Protein AF-A0A420YVA3-F1 (afdb_monomer)

Secondary structure (DSSP, 8-state):
-HHHHHHHHHHHHHHHHHHHHHHHHHHHHHHHHHHHHHHHTTPPPPPHHHHHHHIIIIIHHHHHHHHHHHT-STT-HHHHHHHHHHHHHHHHHHHHHHH--

Solvent-accessible surface area (backbone atoms only — not comparable to full-atom values): 5442 Å² total; per-residue (Å²): 111,69,68,62,53,48,54,52,48,63,66,44,52,61,54,53,51,51,54,50,42,53,50,41,13,51,50,41,26,49,52,49,52,47,35,55,51,22,58,75,66,76,43,85,65,70,61,65,65,61,58,51,51,46,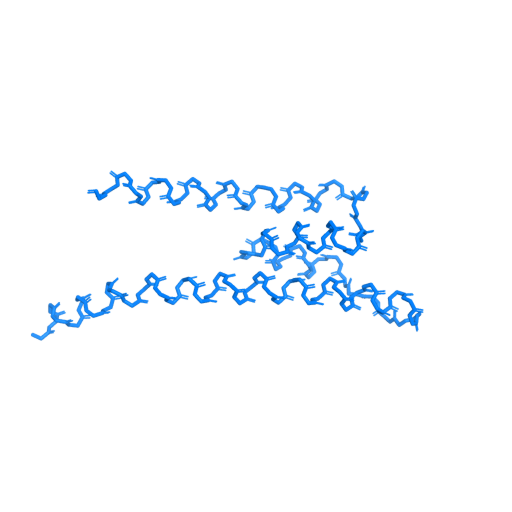18,67,77,51,4,11,64,20,43,52,51,26,27,66,75,63,66,50,71,74,88,43,61,71,60,56,51,48,18,52,52,40,46,51,53,53,50,51,54,48,52,54,58,63,73,74,108

pLDDT: mean 79.22, std 9.4, range [49.06, 90.0]

Sequence (101 aa):
MELVVRLFQLNSIPLILFYYFWGVNLLLFILMGMDKRAARRKKWRIPERRLLTLGMIGGGFGGILGMIIFHHKTHRIYFTICYVVNIICWGIAFLYFTKQF

Structure (mmCIF, N/CA/C/O backbone):
data_AF-A0A420YVA3-F1
#
_entry.id   AF-A0A420YVA3-F1
#
loop_
_atom_site.group_PDB
_atom_site.id
_atom_site.type_symbol
_atom_site.label_atom_id
_atom_site.label_alt_id
_atom_site.label_comp_id
_atom_site.label_asym_id
_atom_site.label_entity_id
_atom_site.label_seq_id
_atom_site.pdbx_PDB_ins_code
_atom_site.Cartn_x
_atom_site.Cartn_y
_atom_site.Cartn_z
_atom_site.occupancy
_atom_site.B_iso_or_equiv
_atom_site.auth_seq_id
_atom_site.auth_comp_id
_atom_site.auth_asym_id
_atom_site.auth_atom_id
_atom_site.pdbx_PDB_model_num
ATOM 1 N N . MET A 1 1 ? -36.790 -8.381 15.756 1.00 60.22 1 MET A N 1
ATOM 2 C CA . MET A 1 1 ? -35.947 -8.996 14.704 1.00 60.22 1 MET A CA 1
ATOM 3 C C . MET A 1 1 ? -34.839 -8.060 14.225 1.00 60.22 1 MET A C 1
ATOM 5 O O . MET A 1 1 ? -33.712 -8.517 14.116 1.00 60.22 1 MET A O 1
ATOM 9 N N . GLU A 1 2 ? -35.092 -6.759 14.039 1.00 68.31 2 GLU A N 1
ATOM 10 C CA . GLU A 1 2 ? -34.055 -5.804 13.591 1.00 68.31 2 GLU A CA 1
ATOM 11 C C . GLU A 1 2 ? -32.811 -5.714 14.492 1.00 68.31 2 GLU A C 1
ATOM 13 O O . GLU A 1 2 ? -31.700 -5.548 13.999 1.00 68.31 2 GLU A O 1
ATOM 18 N N . LEU A 1 3 ? -32.974 -5.871 15.809 1.00 66.44 3 LEU A N 1
ATOM 19 C CA . LEU A 1 3 ? -31.874 -5.766 16.775 1.00 66.44 3 LEU A CA 1
ATOM 20 C C . LEU A 1 3 ? -30.901 -6.958 16.685 1.00 66.44 3 LEU A C 1
ATOM 22 O O . LEU A 1 3 ? -29.692 -6.773 16.744 1.00 66.44 3 LEU A O 1
ATOM 26 N N . VAL A 1 4 ? -31.417 -8.167 16.432 1.00 65.00 4 VAL A N 1
ATOM 27 C CA . VAL A 1 4 ? -30.603 -9.380 16.215 1.00 65.00 4 VAL A CA 1
ATOM 28 C C . VAL A 1 4 ? -29.857 -9.299 14.880 1.00 65.00 4 VAL A C 1
ATOM 30 O O . VAL A 1 4 ? -28.676 -9.627 14.816 1.00 65.00 4 VAL A O 1
ATOM 33 N N . VAL A 1 5 ? -30.511 -8.784 13.832 1.00 64.38 5 VAL A N 1
ATOM 34 C CA . VAL A 1 5 ? -29.876 -8.542 12.524 1.00 64.38 5 VAL A CA 1
ATOM 35 C C . VAL A 1 5 ? -28.758 -7.498 12.640 1.00 64.38 5 VAL A C 1
ATOM 37 O O . VAL A 1 5 ? -27.677 -7.709 12.092 1.00 64.38 5 VAL A O 1
ATOM 40 N N . ARG A 1 6 ? -28.959 -6.419 13.413 1.00 61.06 6 ARG A N 1
ATOM 41 C CA . ARG A 1 6 ? -27.918 -5.410 13.680 1.00 61.06 6 ARG A CA 1
ATOM 42 C C . ARG A 1 6 ? -26.731 -5.970 14.463 1.00 61.06 6 ARG A C 1
ATOM 44 O O . ARG A 1 6 ? -25.601 -5.660 14.109 1.00 61.06 6 ARG A O 1
ATOM 51 N N . LEU A 1 7 ? -26.957 -6.810 15.476 1.00 60.50 7 LEU A N 1
ATOM 52 C CA . LEU A 1 7 ? -25.875 -7.453 16.239 1.00 60.50 7 LEU A CA 1
ATOM 53 C C . LEU A 1 7 ? -25.059 -8.430 15.375 1.00 60.50 7 LEU A C 1
ATOM 55 O O . LEU A 1 7 ? -23.835 -8.477 15.483 1.00 60.50 7 LEU A O 1
ATOM 59 N N . PHE A 1 8 ? -25.713 -9.157 14.463 1.00 59.62 8 PHE A N 1
ATOM 60 C CA . PHE A 1 8 ? -25.027 -10.042 13.518 1.00 59.62 8 PHE A CA 1
ATOM 61 C C . PHE A 1 8 ? -24.233 -9.257 12.459 1.00 59.62 8 PHE A C 1
ATOM 63 O O . PHE A 1 8 ? -23.099 -9.617 12.140 1.00 59.62 8 PHE A O 1
ATOM 70 N N . GLN A 1 9 ? -24.785 -8.146 11.951 1.00 59.50 9 GLN A N 1
ATOM 71 C CA . GLN A 1 9 ? -24.070 -7.237 11.048 1.00 59.50 9 GLN A CA 1
ATOM 72 C C . GLN A 1 9 ? -22.869 -6.574 11.739 1.00 59.50 9 GLN A C 1
ATOM 74 O O . GLN A 1 9 ? -21.778 -6.596 11.176 1.00 59.50 9 GLN A O 1
ATOM 79 N N . LEU A 1 10 ? -23.025 -6.065 12.967 1.00 60.31 10 LEU A N 1
ATOM 80 C CA . LEU A 1 10 ? -21.946 -5.434 13.742 1.00 60.31 10 LEU A CA 1
ATOM 81 C C . LEU A 1 10 ? -20.760 -6.378 13.993 1.00 60.31 10 LEU A C 1
ATOM 83 O O . LEU A 1 10 ? -19.618 -5.940 13.889 1.00 60.31 10 LEU A O 1
ATOM 87 N N . ASN A 1 11 ? -21.009 -7.669 14.234 1.00 63.72 11 ASN A N 1
ATOM 88 C CA . ASN A 1 11 ? -19.942 -8.665 14.404 1.00 63.72 11 ASN A CA 1
ATOM 89 C C . ASN A 1 11 ? -19.294 -9.113 13.082 1.00 63.72 11 ASN A C 1
ATOM 91 O O . ASN A 1 11 ? -18.146 -9.553 13.073 1.00 63.72 11 ASN A O 1
ATOM 95 N N . SER A 1 12 ? -20.000 -8.989 11.956 1.00 67.00 12 SER A N 1
ATOM 96 C CA . SER A 1 12 ? -19.518 -9.454 10.646 1.00 67.00 12 SER A CA 1
ATOM 97 C C . SER A 1 12 ? -18.740 -8.383 9.875 1.00 67.00 12 SER A C 1
ATOM 99 O O . SER A 1 12 ? -17.814 -8.706 9.132 1.00 67.00 12 SER A O 1
ATOM 101 N N . ILE A 1 13 ? -19.073 -7.102 10.064 1.00 73.00 13 ILE A N 1
ATOM 102 C CA . ILE A 1 13 ? -18.384 -5.961 9.437 1.00 73.00 13 ILE A CA 1
ATOM 103 C C . ILE A 1 13 ? -16.859 -5.969 9.684 1.00 73.00 13 ILE A C 1
ATOM 105 O O . ILE A 1 13 ? -16.119 -5.864 8.701 1.00 73.00 13 ILE A O 1
ATOM 109 N N . PRO A 1 14 ? -16.341 -6.134 10.921 1.00 75.44 14 PRO A N 1
ATOM 110 C CA . PRO A 1 14 ? -14.895 -6.151 11.149 1.00 75.44 14 PRO A CA 1
ATOM 111 C C . PRO A 1 14 ? -14.204 -7.344 10.473 1.00 75.44 14 PRO A C 1
ATOM 113 O O . PRO A 1 14 ? -13.099 -7.192 9.954 1.00 75.44 14 PRO A O 1
ATOM 116 N N . LEU A 1 15 ? -14.862 -8.508 10.398 1.00 77.75 15 LEU A N 1
ATOM 117 C CA . LEU A 1 15 ? -14.331 -9.686 9.701 1.00 77.75 15 LEU A CA 1
ATOM 118 C C . LEU A 1 15 ? -14.230 -9.457 8.187 1.00 77.75 15 LEU A C 1
ATOM 120 O O . LEU A 1 15 ? -13.208 -9.776 7.581 1.00 77.75 15 LEU A O 1
ATOM 124 N N . ILE A 1 16 ? -15.256 -8.863 7.573 1.00 81.62 16 ILE A N 1
ATOM 125 C CA . ILE A 1 16 ? -15.256 -8.538 6.138 1.00 81.62 16 ILE A CA 1
ATOM 126 C C . ILE A 1 16 ? -14.134 -7.544 5.811 1.00 81.62 16 ILE A C 1
ATOM 128 O O . ILE A 1 16 ? -13.399 -7.743 4.842 1.00 81.62 16 ILE A O 1
ATOM 132 N N . LEU A 1 17 ? -13.957 -6.508 6.637 1.00 80.81 17 LEU A N 1
ATOM 133 C CA . LEU A 1 17 ? -12.873 -5.536 6.481 1.00 80.81 17 LEU A CA 1
ATOM 134 C C . LEU A 1 17 ? -11.492 -6.183 6.639 1.00 80.81 17 LEU A C 1
ATOM 136 O O . LEU A 1 17 ? -10.579 -5.861 5.879 1.00 80.81 17 LEU A O 1
ATOM 140 N N . PHE A 1 18 ? -11.347 -7.129 7.568 1.00 81.81 18 PHE A N 1
ATOM 141 C CA . PHE A 1 18 ? -10.106 -7.874 7.765 1.00 81.81 18 PHE A CA 1
ATOM 142 C C . PHE A 1 18 ? -9.734 -8.717 6.535 1.00 81.81 18 PHE A C 1
ATOM 144 O O . PHE A 1 18 ? -8.607 -8.623 6.041 1.00 81.81 18 PHE A O 1
ATOM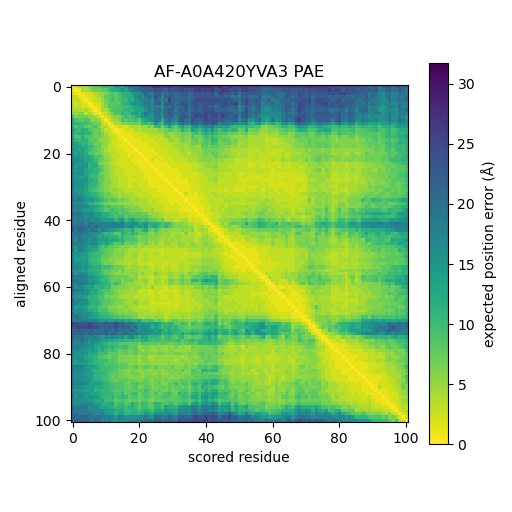 151 N N . TYR A 1 19 ? -10.680 -9.493 5.993 1.00 85.50 19 TYR A N 1
ATOM 152 C CA . TYR A 1 19 ? -10.453 -10.279 4.773 1.00 85.50 19 TYR A CA 1
ATOM 153 C C . TYR A 1 19 ? -10.183 -9.395 3.556 1.00 85.50 19 TYR A C 1
ATOM 155 O O . TYR A 1 19 ? -9.290 -9.699 2.764 1.00 85.50 19 TYR A O 1
ATOM 163 N N . TYR A 1 20 ? -10.914 -8.287 3.419 1.00 86.19 20 TYR A N 1
ATOM 164 C CA . TYR A 1 20 ? -10.680 -7.308 2.362 1.00 86.19 20 TYR A CA 1
ATOM 165 C C . TYR A 1 20 ? -9.261 -6.730 2.438 1.00 86.19 20 TYR A C 1
ATOM 167 O O . TYR A 1 20 ? -8.541 -6.734 1.438 1.00 86.19 20 TYR A O 1
ATOM 175 N N . PHE A 1 21 ? -8.822 -6.302 3.626 1.00 84.38 21 PHE A N 1
ATOM 176 C CA . PHE A 1 21 ? -7.480 -5.763 3.839 1.00 84.38 21 PHE A CA 1
ATOM 177 C C . PHE A 1 21 ? -6.400 -6.782 3.458 1.00 84.38 21 PHE A C 1
ATOM 179 O O . PHE A 1 21 ? -5.503 -6.471 2.671 1.00 84.38 21 PHE A O 1
ATOM 186 N N . TRP A 1 22 ? -6.503 -8.023 3.938 1.00 86.00 22 TRP A N 1
ATOM 187 C CA . TRP A 1 22 ? -5.562 -9.085 3.572 1.00 86.00 22 TRP A CA 1
ATOM 188 C C . TRP A 1 22 ? -5.567 -9.390 2.070 1.00 86.00 22 TRP A C 1
ATOM 190 O O . TRP A 1 22 ? -4.499 -9.509 1.465 1.00 86.00 22 TRP A O 1
ATOM 200 N N . GLY A 1 23 ? -6.747 -9.453 1.451 1.00 89.62 23 GLY A N 1
ATOM 201 C CA . GLY A 1 23 ? -6.900 -9.707 0.021 1.00 89.62 23 GLY A CA 1
ATOM 202 C C . GLY A 1 23 ? -6.233 -8.639 -0.847 1.00 89.62 23 GLY A C 1
ATOM 203 O O . GLY A 1 23 ? -5.475 -8.975 -1.757 1.00 89.62 23 GLY A O 1
ATOM 204 N N . VAL A 1 24 ? -6.448 -7.355 -0.544 1.00 88.00 24 VAL A N 1
ATOM 205 C CA . VAL A 1 24 ? -5.854 -6.239 -1.302 1.00 88.00 24 VAL A CA 1
ATOM 206 C C . VAL A 1 24 ? -4.332 -6.197 -1.134 1.00 88.00 24 VAL A C 1
ATOM 208 O O . VAL A 1 24 ? -3.613 -6.004 -2.119 1.00 88.00 24 VAL A O 1
ATOM 211 N N . ASN A 1 25 ? -3.820 -6.434 0.078 1.00 88.88 25 ASN A N 1
ATOM 212 C CA . ASN A 1 25 ? -2.377 -6.482 0.325 1.00 88.88 25 ASN A CA 1
ATOM 213 C C . ASN A 1 25 ? -1.706 -7.648 -0.417 1.00 88.88 25 ASN A C 1
ATOM 215 O O . ASN A 1 25 ? -0.672 -7.452 -1.062 1.00 88.88 25 ASN A O 1
ATOM 219 N N . LEU A 1 26 ? -2.315 -8.837 -0.396 1.00 89.94 26 LEU A N 1
ATOM 220 C CA . LEU A 1 26 ? -1.808 -9.999 -1.125 1.00 89.94 26 LEU A CA 1
ATOM 221 C C . LEU A 1 26 ? -1.865 -9.782 -2.644 1.00 89.94 26 LEU A C 1
ATOM 223 O O . LEU A 1 26 ? -0.898 -10.080 -3.347 1.00 89.94 26 LEU A O 1
ATOM 227 N N . LEU A 1 27 ? -2.959 -9.210 -3.155 1.00 90.00 27 LEU A N 1
ATOM 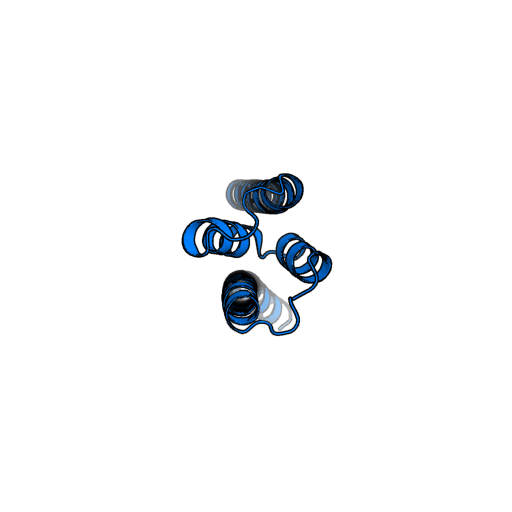228 C CA . LEU A 1 27 ? -3.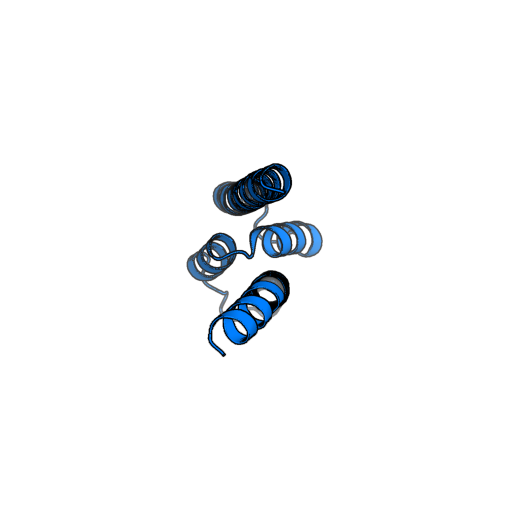110 -8.900 -4.576 1.00 90.00 27 LEU A CA 1
ATOM 229 C C . LEU A 1 27 ? -2.031 -7.921 -5.052 1.00 90.00 27 LEU A C 1
ATOM 231 O O . LEU A 1 27 ? -1.390 -8.166 -6.077 1.00 90.00 27 LEU A O 1
ATOM 235 N N . LEU A 1 28 ? -1.784 -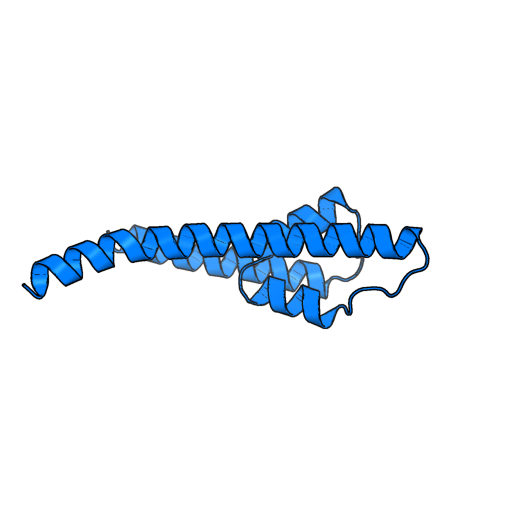6.841 -4.303 1.00 88.38 28 LEU A N 1
ATOM 236 C CA . LEU A 1 28 ? -0.742 -5.876 -4.654 1.00 88.38 28 LEU A CA 1
ATOM 237 C C . LEU A 1 28 ? 0.654 -6.515 -4.626 1.00 88.38 28 LEU A C 1
ATOM 239 O O . LEU A 1 28 ? 1.447 -6.292 -5.544 1.00 88.38 28 LEU A O 1
ATOM 243 N N . PHE A 1 29 ? 0.931 -7.357 -3.629 1.00 88.44 29 PHE A N 1
ATOM 244 C CA . PHE A 1 29 ? 2.189 -8.095 -3.534 1.00 88.44 29 PHE A CA 1
ATOM 245 C C . PHE A 1 29 ? 2.419 -9.003 -4.754 1.00 88.44 29 PHE A C 1
ATOM 247 O O . PHE A 1 29 ? 3.492 -8.978 -5.366 1.00 88.44 29 PHE A O 1
ATOM 254 N N . ILE A 1 30 ? 1.395 -9.759 -5.166 1.00 89.75 30 ILE A N 1
ATOM 255 C CA . ILE A 1 30 ? 1.458 -10.629 -6.347 1.00 89.75 30 ILE A CA 1
ATOM 256 C C . ILE A 1 30 ? 1.684 -9.804 -7.616 1.00 89.75 30 ILE A C 1
ATOM 258 O O . ILE A 1 30 ? 2.545 -10.161 -8.422 1.00 89.75 30 ILE A O 1
ATOM 262 N N . LEU A 1 31 ? 0.971 -8.686 -7.791 1.00 88.12 31 LEU A N 1
ATOM 263 C CA . LEU A 1 31 ? 1.139 -7.812 -8.956 1.00 88.12 31 LEU A CA 1
ATOM 264 C C . LEU A 1 31 ? 2.564 -7.252 -9.052 1.00 88.12 31 LEU A C 1
ATOM 266 O O . LEU A 1 31 ? 3.136 -7.229 -10.141 1.00 88.12 31 LEU A O 1
ATOM 270 N N . MET A 1 32 ? 3.177 -6.873 -7.929 1.00 86.25 32 MET A N 1
ATOM 271 C CA . MET A 1 32 ? 4.583 -6.451 -7.900 1.00 86.25 32 MET A CA 1
ATOM 272 C C . MET A 1 32 ? 5.544 -7.580 -8.290 1.00 86.25 32 MET A C 1
ATOM 274 O O . MET A 1 32 ? 6.478 -7.367 -9.070 1.00 86.25 32 MET A O 1
ATOM 278 N N . GLY A 1 33 ? 5.300 -8.799 -7.804 1.00 86.31 33 GLY A N 1
ATOM 279 C CA . GLY A 1 33 ? 6.075 -9.977 -8.194 1.00 86.31 33 GLY A CA 1
ATOM 280 C C . GLY A 1 33 ? 5.926 -10.312 -9.681 1.00 86.31 33 GLY A C 1
ATOM 281 O O . GLY A 1 33 ? 6.911 -10.624 -10.363 1.00 86.31 33 GLY A O 1
ATOM 282 N N . MET A 1 34 ? 4.707 -10.191 -10.213 1.00 86.69 34 MET A N 1
ATOM 283 C CA . MET A 1 34 ? 4.415 -10.350 -11.637 1.00 86.69 34 MET A CA 1
ATOM 284 C C . MET A 1 34 ? 5.136 -9.300 -12.480 1.00 86.69 34 MET A C 1
ATOM 286 O O . MET A 1 34 ? 5.714 -9.668 -13.503 1.00 86.69 34 MET A O 1
ATOM 290 N N . ASP A 1 35 ? 5.178 -8.038 -12.045 1.00 86.19 35 ASP A N 1
ATOM 291 C CA . ASP A 1 35 ? 5.893 -6.969 -12.754 1.00 86.19 35 ASP A CA 1
ATOM 292 C C . ASP A 1 35 ? 7.402 -7.260 -12.833 1.00 86.19 35 ASP A C 1
ATOM 294 O O . ASP A 1 35 ? 8.004 -7.200 -13.911 1.00 86.19 35 ASP A O 1
ATOM 298 N N . LYS A 1 36 ? 8.015 -7.729 -11.734 1.00 84.00 36 LYS A N 1
ATOM 299 C CA . LYS A 1 36 ? 9.422 -8.176 -11.739 1.00 84.00 36 LYS A CA 1
ATOM 300 C C . LYS A 1 36 ? 9.648 -9.363 -12.678 1.00 84.00 36 LYS A C 1
ATOM 302 O O . LYS A 1 36 ? 10.652 -9.409 -13.395 1.00 84.00 36 LYS A O 1
ATOM 307 N N . ARG A 1 37 ? 8.725 -10.329 -12.714 1.00 85.38 37 ARG A N 1
ATOM 308 C CA . ARG A 1 37 ? 8.809 -11.482 -13.627 1.00 85.38 37 ARG A CA 1
ATOM 309 C C . ARG A 1 37 ? 8.643 -11.060 -15.090 1.00 85.38 37 ARG A C 1
ATOM 311 O O . ARG A 1 37 ? 9.361 -11.580 -15.946 1.00 85.38 37 ARG A O 1
ATOM 318 N N . ALA A 1 38 ? 7.750 -10.115 -15.376 1.00 85.69 38 ALA A N 1
ATOM 319 C CA . ALA A 1 38 ? 7.558 -9.538 -16.703 1.00 85.69 38 ALA A CA 1
ATOM 320 C C . ALA A 1 38 ? 8.811 -8.781 -17.169 1.00 85.69 38 ALA A C 1
ATOM 322 O O . ALA A 1 38 ? 9.251 -8.984 -18.301 1.00 85.69 38 ALA A O 1
ATOM 323 N N . ALA A 1 39 ? 9.456 -8.023 -16.273 1.00 81.81 39 ALA A N 1
ATOM 324 C CA . ALA A 1 39 ? 10.716 -7.339 -16.550 1.00 81.81 39 ALA A CA 1
ATOM 325 C C . ALA A 1 39 ? 11.843 -8.310 -16.941 1.00 81.81 39 ALA A C 1
ATOM 327 O O . ALA A 1 39 ? 12.569 -8.036 -17.893 1.00 81.81 39 ALA A O 1
ATOM 328 N N . ARG A 1 40 ? 11.956 -9.467 -16.269 1.00 84.19 40 ARG A N 1
ATOM 329 C CA . ARG A 1 40 ? 12.938 -10.511 -16.628 1.00 84.19 40 ARG A CA 1
ATOM 330 C C . ARG A 1 40 ? 12.638 -11.175 -17.972 1.00 84.19 40 ARG A C 1
ATOM 332 O O . ARG A 1 40 ? 13.556 -11.550 -18.687 1.00 84.19 40 ARG A O 1
ATOM 339 N N . ARG A 1 41 ? 11.358 -11.330 -18.318 1.00 88.06 41 ARG A N 1
ATOM 340 C CA . ARG A 1 41 ? 10.908 -11.997 -19.551 1.00 88.06 41 ARG A CA 1
ATOM 341 C C . ARG A 1 41 ? 10.741 -11.043 -20.742 1.00 88.06 41 ARG A C 1
ATOM 343 O O . ARG A 1 41 ? 10.167 -11.459 -21.742 1.00 88.06 41 ARG A O 1
ATOM 350 N N . LYS A 1 42 ? 11.183 -9.779 -20.626 1.00 81.06 42 LYS A N 1
ATOM 351 C CA . LYS A 1 42 ? 10.963 -8.700 -21.615 1.00 81.06 42 LYS A CA 1
ATOM 352 C C . LYS A 1 42 ? 9.497 -8.592 -22.078 1.00 81.06 42 LYS A C 1
ATOM 354 O O . LYS A 1 42 ? 9.221 -8.245 -23.220 1.00 81.06 42 LYS A O 1
ATOM 359 N N . LYS A 1 43 ? 8.550 -8.909 -21.189 1.00 86.62 43 LYS A N 1
ATOM 360 C CA . LYS A 1 43 ? 7.110 -8.780 -21.451 1.00 86.62 43 LYS A CA 1
ATOM 361 C C . LYS A 1 43 ? 6.617 -7.392 -21.044 1.00 86.62 43 LYS A C 1
ATOM 363 O O . LYS A 1 43 ? 7.314 -6.653 -20.347 1.00 86.62 43 LYS A O 1
ATOM 368 N N . TRP A 1 44 ? 5.398 -7.066 -21.467 1.00 80.62 44 TRP A N 1
ATOM 369 C CA . TRP A 1 44 ? 4.710 -5.830 -21.103 1.00 80.62 44 TRP A CA 1
ATOM 370 C C . TRP A 1 44 ? 4.683 -5.638 -19.577 1.00 80.62 44 TRP A C 1
ATOM 372 O O . TRP A 1 44 ? 4.264 -6.536 -18.844 1.00 80.62 44 TRP A O 1
ATOM 382 N N . ARG A 1 45 ? 5.156 -4.478 -19.106 1.00 80.12 45 ARG A N 1
ATOM 383 C CA . ARG A 1 45 ? 5.197 -4.111 -17.680 1.00 80.12 45 ARG A CA 1
ATOM 384 C C . ARG A 1 45 ? 3.862 -3.533 -17.226 1.00 80.12 45 ARG A C 1
ATOM 386 O O . ARG A 1 45 ? 3.158 -2.887 -18.002 1.00 80.12 45 ARG A O 1
ATOM 393 N N . ILE A 1 46 ? 3.514 -3.740 -15.962 1.00 80.62 46 ILE A N 1
ATOM 394 C CA . ILE A 1 46 ? 2.278 -3.208 -15.389 1.00 80.62 46 ILE A CA 1
ATOM 395 C C . ILE A 1 46 ? 2.439 -1.685 -15.229 1.00 80.62 46 ILE A C 1
ATOM 397 O O . ILE A 1 46 ? 3.451 -1.221 -14.694 1.00 80.62 46 ILE A O 1
ATOM 401 N N . PRO A 1 47 ? 1.470 -0.871 -15.691 1.00 82.56 47 PRO A N 1
ATOM 402 C CA . PRO A 1 47 ? 1.555 0.577 -15.551 1.00 82.56 47 PRO A CA 1
ATOM 403 C C . PRO A 1 47 ? 1.563 0.983 -14.072 1.00 82.56 47 PRO A C 1
ATOM 405 O O . PRO A 1 47 ? 0.744 0.514 -13.282 1.00 82.56 47 PRO A O 1
ATOM 408 N N . GLU A 1 48 ? 2.452 1.917 -13.719 1.00 82.19 48 GLU A N 1
ATOM 409 C CA . GLU A 1 48 ? 2.660 2.395 -12.338 1.00 82.19 48 GLU A CA 1
ATOM 410 C C . GLU A 1 48 ? 1.376 2.879 -11.672 1.00 82.19 48 GLU A C 1
ATOM 412 O O . GLU A 1 48 ? 1.157 2.633 -10.489 1.00 82.19 48 GLU A O 1
ATOM 417 N N . ARG A 1 49 ? 0.492 3.494 -12.462 1.00 82.56 49 ARG A N 1
ATOM 418 C CA . ARG A 1 49 ? -0.801 3.996 -11.996 1.00 82.56 49 ARG A CA 1
ATOM 419 C C . ARG A 1 49 ? -1.645 2.903 -11.342 1.00 82.56 49 ARG A C 1
ATOM 421 O O . ARG A 1 49 ? -2.225 3.166 -10.303 1.00 82.56 49 ARG A O 1
ATOM 428 N N . ARG A 1 50 ? -1.666 1.679 -11.890 1.00 85.38 50 ARG A N 1
ATOM 429 C CA . ARG A 1 50 ? -2.466 0.570 -11.331 1.00 85.38 50 ARG A CA 1
ATOM 430 C C . ARG A 1 50 ? -1.945 0.118 -9.968 1.00 85.38 50 ARG A C 1
ATOM 432 O O . ARG A 1 50 ? -2.729 -0.138 -9.062 1.00 85.38 50 ARG A O 1
ATOM 439 N N . LEU A 1 51 ? -0.623 0.046 -9.824 1.00 84.38 51 LEU A N 1
ATOM 440 C CA . LEU A 1 51 ? 0.025 -0.322 -8.564 1.00 84.38 51 LEU A CA 1
ATOM 441 C C . LEU A 1 51 ? -0.230 0.747 -7.490 1.00 84.38 51 LEU A C 1
ATOM 443 O O . LEU A 1 51 ? -0.606 0.410 -6.372 1.00 84.38 51 LEU A O 1
ATOM 447 N N . LEU A 1 52 ? -0.116 2.029 -7.856 1.00 84.25 52 LEU A N 1
ATOM 448 C CA . LEU A 1 52 ? -0.437 3.151 -6.967 1.00 84.25 52 LEU A CA 1
ATOM 449 C C . LEU A 1 52 ? -1.906 3.145 -6.542 1.00 84.25 52 LEU A C 1
ATOM 451 O O . LEU A 1 52 ? -2.184 3.249 -5.352 1.00 84.25 52 LEU A O 1
ATOM 455 N N . THR A 1 53 ? -2.847 2.964 -7.476 1.00 85.19 53 THR A N 1
ATOM 456 C CA . THR A 1 53 ? -4.274 2.923 -7.130 1.00 85.19 53 THR A CA 1
ATOM 457 C C . THR A 1 53 ? -4.597 1.779 -6.174 1.00 85.19 53 THR A C 1
ATOM 459 O O . THR A 1 53 ? -5.311 2.001 -5.203 1.00 85.19 53 THR A O 1
ATOM 462 N N . LEU A 1 54 ? -4.037 0.578 -6.377 1.00 84.69 54 LEU A N 1
ATOM 463 C CA . LEU A 1 54 ? -4.238 -0.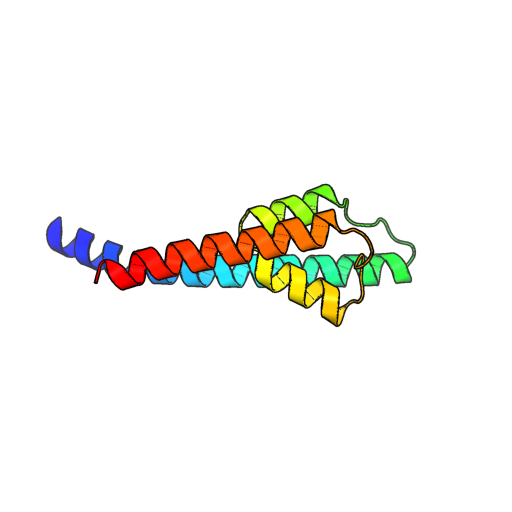532 -5.434 1.00 84.69 54 LEU A CA 1
ATOM 464 C C . LEU A 1 54 ? -3.620 -0.24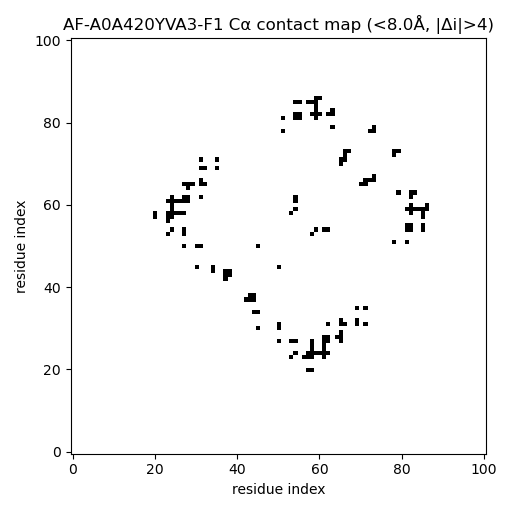9 -4.057 1.00 84.69 54 LEU A C 1
ATOM 466 O O . LEU A 1 54 ? -4.208 -0.597 -3.035 1.00 84.69 54 LEU A O 1
ATOM 470 N N . GLY A 1 55 ? -2.459 0.406 -4.016 1.00 83.56 55 GLY A N 1
ATOM 471 C CA . GLY A 1 55 ? -1.863 0.856 -2.760 1.00 83.56 55 GLY A CA 1
ATOM 472 C C . GLY A 1 55 ? -2.744 1.846 -2.007 1.00 83.56 55 GLY A C 1
ATOM 473 O O . GLY A 1 55 ? -2.946 1.676 -0.809 1.00 83.56 55 GLY A O 1
ATOM 474 N N . MET A 1 56 ? -3.326 2.825 -2.709 1.00 81.44 56 MET A N 1
ATOM 475 C CA . MET A 1 56 ? -4.245 3.806 -2.116 1.00 81.44 56 MET A CA 1
ATOM 476 C C . MET A 1 56 ? -5.534 3.170 -1.590 1.00 81.44 56 MET A C 1
ATOM 478 O O . MET A 1 56 ? -6.047 3.601 -0.563 1.00 81.44 56 MET A O 1
ATOM 482 N N . ILE A 1 57 ? -6.039 2.134 -2.262 1.00 83.31 57 ILE A N 1
ATOM 483 C CA . ILE A 1 57 ? -7.276 1.435 -1.880 1.00 83.31 57 ILE A CA 1
ATOM 484 C C . ILE A 1 57 ? -7.117 0.628 -0.573 1.00 83.31 57 ILE A C 1
ATOM 486 O O . ILE A 1 57 ? -8.112 0.320 0.080 1.00 83.31 57 ILE A O 1
ATOM 490 N N . GLY A 1 58 ? -5.887 0.314 -0.154 1.00 81.50 58 GLY A N 1
ATOM 491 C CA . GLY A 1 58 ? -5.626 -0.419 1.095 1.00 81.50 58 GLY A CA 1
ATOM 492 C C . GLY A 1 58 ? -4.445 -1.385 1.040 1.00 81.50 58 GLY A C 1
ATOM 493 O O . GLY A 1 58 ? -4.223 -2.137 1.984 1.00 81.50 58 GLY A O 1
ATOM 494 N N . GLY A 1 59 ? -3.684 -1.393 -0.056 1.00 83.81 59 GLY A N 1
ATOM 495 C CA . GLY A 1 59 ? -2.529 -2.270 -0.231 1.00 83.81 59 GLY A CA 1
ATOM 496 C C . GLY A 1 59 ? -1.219 -1.747 0.363 1.00 83.81 59 GLY A C 1
ATOM 497 O O . GLY A 1 59 ? -0.174 -2.289 0.024 1.00 83.81 59 GLY A O 1
ATOM 498 N N . GLY A 1 60 ? -1.212 -0.693 1.189 1.00 83.75 60 GLY A N 1
ATOM 499 C CA . GLY A 1 60 ? 0.033 -0.054 1.647 1.00 83.75 60 GLY A CA 1
ATOM 500 C C . GLY A 1 60 ? 1.069 -1.037 2.213 1.00 83.75 60 GLY A C 1
ATOM 501 O O . GLY A 1 60 ? 2.244 -0.987 1.846 1.00 83.75 60 GLY A O 1
ATOM 502 N N . PHE A 1 61 ? 0.633 -2.003 3.023 1.00 85.62 61 PHE A N 1
ATOM 503 C CA . PHE A 1 61 ? 1.521 -2.989 3.645 1.00 85.62 61 PHE A CA 1
ATOM 504 C C . PHE A 1 61 ? 2.118 -3.973 2.622 1.00 85.62 61 PHE A C 1
ATOM 506 O O . PHE A 1 61 ? 3.332 -4.167 2.567 1.00 85.62 61 PHE A O 1
ATOM 513 N N . GLY A 1 62 ? 1.283 -4.532 1.744 1.00 84.94 62 GLY A N 1
ATOM 514 C CA . GLY A 1 62 ? 1.680 -5.425 0.654 1.00 84.94 62 GLY A CA 1
ATOM 515 C C . GLY A 1 62 ? 2.553 -4.732 -0.393 1.00 84.94 62 GLY A C 1
ATOM 516 O O . GLY A 1 62 ? 3.431 -5.362 -0.983 1.00 84.94 62 GLY A O 1
ATOM 517 N N . GLY A 1 63 ? 2.368 -3.424 -0.576 1.00 84.81 63 GLY A N 1
ATOM 518 C CA . GLY A 1 63 ? 3.179 -2.581 -1.448 1.00 84.81 63 GLY A CA 1
ATOM 519 C C . GLY A 1 63 ? 4.599 -2.386 -0.919 1.00 84.81 63 GLY A C 1
ATOM 520 O O . GLY A 1 63 ? 5.557 -2.567 -1.671 1.00 84.81 63 GLY A O 1
ATOM 521 N N . ILE A 1 64 ? 4.754 -2.084 0.376 1.00 85.31 64 ILE A N 1
ATOM 522 C CA . ILE A 1 64 ? 6.076 -1.980 1.020 1.00 85.31 64 ILE A CA 1
ATOM 523 C C . ILE A 1 64 ? 6.772 -3.344 1.050 1.00 85.31 64 ILE A C 1
ATOM 525 O O . ILE A 1 64 ? 7.936 -3.445 0.661 1.00 85.31 64 ILE A O 1
ATOM 529 N N . LEU A 1 65 ? 6.059 -4.408 1.432 1.00 86.12 65 LEU A N 1
ATOM 530 C CA . LEU A 1 65 ? 6.580 -5.780 1.386 1.00 86.12 65 LEU A CA 1
ATOM 531 C C . LEU A 1 65 ? 7.057 -6.157 -0.017 1.00 86.12 65 LEU A C 1
ATOM 533 O O . LEU A 1 65 ? 8.155 -6.691 -0.181 1.00 86.12 65 LEU A O 1
ATOM 537 N N . GLY A 1 66 ? 6.264 -5.840 -1.041 1.00 84.81 66 GLY A N 1
ATOM 538 C CA . GLY A 1 66 ? 6.627 -6.075 -2.432 1.00 84.81 66 GLY A CA 1
ATOM 539 C C . GLY A 1 66 ? 7.862 -5.278 -2.854 1.00 84.81 66 GLY A C 1
ATOM 540 O O . GLY A 1 66 ? 8.742 -5.826 -3.516 1.00 84.81 66 GLY A O 1
ATOM 541 N N . MET A 1 67 ? 7.998 -4.023 -2.423 1.00 85.00 67 MET A N 1
ATOM 542 C CA . MET A 1 67 ? 9.195 -3.216 -2.688 1.00 85.00 67 MET A CA 1
ATOM 543 C C . MET A 1 67 ? 10.453 -3.804 -2.063 1.00 85.00 67 MET A C 1
ATOM 545 O O . MET A 1 67 ? 11.463 -3.916 -2.758 1.00 85.00 67 MET A O 1
ATOM 549 N N . ILE A 1 68 ? 10.389 -4.204 -0.791 1.00 84.44 68 ILE A N 1
ATOM 550 C CA . ILE A 1 68 ? 11.531 -4.765 -0.060 1.00 84.44 68 ILE A CA 1
ATOM 551 C C . ILE A 1 68 ? 11.925 -6.120 -0.658 1.00 84.44 68 ILE A C 1
ATOM 553 O O . ILE A 1 68 ? 13.081 -6.332 -1.014 1.00 84.44 68 ILE A O 1
ATOM 557 N N . ILE A 1 69 ? 10.970 -7.033 -0.857 1.00 84.94 69 ILE A N 1
ATOM 558 C CA . ILE A 1 69 ? 11.257 -8.392 -1.346 1.00 84.94 69 ILE A CA 1
ATOM 559 C C . ILE A 1 69 ? 11.713 -8.365 -2.806 1.00 84.94 69 ILE A C 1
ATOM 561 O O . ILE A 1 69 ? 12.698 -9.003 -3.194 1.00 84.94 69 ILE A O 1
ATOM 565 N N . PHE A 1 70 ? 11.019 -7.611 -3.656 1.00 81.31 70 PHE A N 1
ATOM 566 C CA . PHE A 1 70 ? 11.332 -7.588 -5.075 1.00 81.31 70 PHE A CA 1
ATOM 567 C C . PHE A 1 70 ? 12.418 -6.567 -5.431 1.00 81.31 70 PHE A C 1
ATOM 569 O O . PHE A 1 70 ? 12.901 -6.625 -6.565 1.00 81.31 70 PHE A O 1
ATOM 576 N N . HIS A 1 71 ? 12.860 -5.705 -4.505 1.00 73.69 71 HIS A N 1
ATOM 577 C CA . HIS A 1 71 ? 13.775 -4.584 -4.782 1.00 73.69 71 HIS A CA 1
ATOM 578 C C . HIS A 1 71 ? 13.335 -3.811 -6.037 1.00 73.69 71 HIS A C 1
ATOM 580 O O . HIS A 1 71 ? 14.133 -3.426 -6.893 1.00 73.69 71 HIS A O 1
ATOM 586 N N . HIS A 1 72 ? 12.018 -3.706 -6.222 1.00 65.88 72 HIS A N 1
ATOM 587 C CA . HIS A 1 72 ? 11.419 -3.237 -7.458 1.00 65.88 72 HIS A CA 1
ATOM 588 C C . HIS A 1 72 ? 10.894 -1.822 -7.250 1.00 65.88 72 HIS A C 1
ATOM 590 O O . HIS A 1 72 ? 10.046 -1.593 -6.394 1.00 65.88 72 HIS A O 1
ATOM 596 N N . LYS A 1 73 ? 11.405 -0.873 -8.044 1.00 59.84 73 LYS A N 1
ATOM 597 C CA . LYS A 1 73 ? 11.016 0.550 -8.022 1.00 59.84 73 LYS A CA 1
ATOM 598 C C . LYS A 1 73 ? 11.179 1.257 -6.665 1.00 59.84 73 LYS A C 1
ATOM 600 O O . LYS A 1 73 ? 10.484 2.230 -6.399 1.00 59.84 73 LYS A O 1
ATOM 605 N N . THR A 1 74 ? 12.180 0.869 -5.875 1.00 59.88 74 THR A N 1
ATOM 606 C CA . THR A 1 74 ? 12.568 1.544 -4.618 1.00 59.88 74 THR A CA 1
ATOM 607 C C . THR A 1 74 ? 13.049 2.989 -4.826 1.00 59.88 74 THR A C 1
ATOM 609 O O . THR A 1 74 ? 12.988 3.807 -3.920 1.00 59.88 74 THR A O 1
ATOM 612 N N . HIS A 1 75 ? 13.493 3.333 -6.040 1.00 59.38 75 HIS A N 1
ATOM 613 C CA . HIS A 1 75 ? 14.012 4.666 -6.378 1.00 59.38 75 HIS A CA 1
ATOM 614 C C . HIS A 1 75 ? 12.924 5.721 -6.643 1.00 59.38 75 HIS A C 1
ATOM 616 O O . HIS A 1 75 ? 13.227 6.896 -6.855 1.00 59.38 75 HIS A O 1
ATOM 622 N N . ARG A 1 76 ? 11.649 5.319 -6.693 1.00 74.94 76 ARG A N 1
ATOM 623 C CA . ARG A 1 76 ? 10.527 6.231 -6.923 1.00 74.94 76 ARG A CA 1
ATOM 624 C C . ARG A 1 76 ? 9.884 6.580 -5.586 1.00 74.94 76 ARG A C 1
ATOM 626 O O . ARG A 1 76 ? 9.052 5.847 -5.072 1.00 74.94 76 ARG A O 1
ATOM 633 N N . ILE A 1 77 ? 10.263 7.729 -5.037 1.00 72.62 77 ILE A N 1
ATOM 634 C CA . ILE A 1 77 ? 9.850 8.169 -3.696 1.00 72.62 77 ILE A CA 1
ATOM 635 C C . ILE A 1 77 ? 8.318 8.272 -3.561 1.00 72.62 77 ILE A C 1
ATOM 637 O O . ILE A 1 77 ? 7.771 7.912 -2.523 1.00 72.62 77 ILE A O 1
ATOM 641 N N . TYR A 1 78 ? 7.608 8.682 -4.620 1.00 78.06 78 TYR A N 1
ATOM 642 C CA . TYR A 1 78 ? 6.140 8.810 -4.624 1.00 78.06 78 TYR A CA 1
ATOM 643 C C . TYR A 1 78 ? 5.409 7.504 -4.279 1.00 78.06 78 TYR A C 1
ATOM 645 O O . TYR A 1 78 ? 4.340 7.510 -3.677 1.00 78.06 78 TYR A O 1
ATOM 653 N N . PHE A 1 79 ? 6.017 6.381 -4.628 1.00 79.00 79 PHE A N 1
ATOM 654 C CA . PHE A 1 79 ? 5.513 5.042 -4.383 1.00 79.00 79 PHE A CA 1
ATOM 655 C C . PHE A 1 79 ? 5.631 4.672 -2.896 1.00 79.00 79 PHE A C 1
ATOM 657 O O . PHE A 1 79 ? 4.656 4.236 -2.287 1.00 79.00 79 PHE A O 1
ATOM 664 N N . THR A 1 80 ? 6.790 4.947 -2.293 1.00 79.19 80 THR A N 1
ATOM 665 C CA . THR A 1 80 ? 7.020 4.781 -0.853 1.00 79.19 80 THR A CA 1
ATOM 666 C C . THR A 1 80 ? 6.116 5.699 -0.034 1.00 79.19 80 THR A C 1
ATOM 668 O O . THR A 1 80 ? 5.463 5.232 0.895 1.00 79.19 80 THR A O 1
ATOM 671 N N . ILE A 1 81 ? 6.017 6.983 -0.404 1.00 83.06 81 ILE A N 1
ATOM 672 C CA . ILE A 1 81 ? 5.152 7.954 0.285 1.00 83.06 81 ILE A CA 1
ATOM 673 C C . ILE A 1 81 ? 3.703 7.471 0.273 1.00 83.06 81 ILE A C 1
ATOM 675 O O . ILE A 1 81 ? 3.068 7.440 1.321 1.00 83.06 81 ILE A O 1
ATOM 679 N N . CYS A 1 82 ? 3.189 7.049 -0.885 1.00 84.44 82 CYS A N 1
ATOM 680 C CA . CYS A 1 82 ? 1.805 6.603 -1.014 1.00 84.44 82 CYS A CA 1
ATOM 681 C C . CYS A 1 82 ? 1.477 5.446 -0.057 1.00 84.44 82 CYS A C 1
ATOM 683 O O . CYS A 1 82 ? 0.451 5.471 0.623 1.00 84.44 82 CYS A O 1
ATOM 685 N N . TYR A 1 83 ? 2.367 4.459 0.048 1.00 83.31 83 TYR A N 1
ATOM 686 C CA . TYR A 1 83 ? 2.142 3.303 0.911 1.00 83.31 83 TYR A CA 1
ATOM 687 C C . TYR A 1 83 ? 2.332 3.610 2.396 1.00 83.31 83 TYR A C 1
ATOM 689 O O . TYR A 1 83 ? 1.543 3.141 3.213 1.00 83.31 83 TYR A O 1
ATOM 697 N N . VAL A 1 84 ? 3.329 4.426 2.750 1.00 84.50 84 VAL A N 1
ATOM 698 C CA . VAL A 1 84 ? 3.556 4.858 4.138 1.00 84.50 84 VAL A CA 1
ATOM 699 C C . VAL A 1 84 ? 2.384 5.703 4.633 1.00 84.50 84 VAL A C 1
ATOM 701 O O . VAL A 1 84 ? 1.867 5.443 5.715 1.00 84.50 84 VAL A O 1
ATOM 704 N N . VAL A 1 85 ? 1.905 6.654 3.825 1.00 86.44 85 VAL A N 1
ATOM 705 C CA . VAL A 1 85 ? 0.714 7.456 4.148 1.00 86.44 85 VAL A CA 1
ATOM 706 C C . VAL A 1 85 ? -0.504 6.554 4.339 1.00 86.44 85 VAL A C 1
ATOM 708 O O . VAL A 1 85 ? -1.237 6.729 5.307 1.00 86.44 85 VAL A O 1
ATOM 711 N N . ASN A 1 86 ? -0.695 5.547 3.479 1.00 85.62 86 ASN A N 1
ATOM 712 C CA . ASN A 1 86 ? -1.804 4.605 3.623 1.00 85.62 86 ASN A CA 1
ATOM 713 C C . ASN A 1 86 ? -1.739 3.830 4.953 1.00 85.62 86 ASN A C 1
ATOM 715 O O . ASN A 1 86 ? -2.742 3.754 5.657 1.00 85.62 86 ASN A O 1
ATOM 719 N N . ILE A 1 87 ? -0.560 3.328 5.339 1.00 84.31 87 ILE A N 1
ATOM 720 C CA . ILE A 1 87 ? -0.360 2.634 6.622 1.00 84.31 87 ILE A CA 1
ATOM 721 C C . ILE A 1 87 ? -0.628 3.566 7.806 1.00 84.31 87 ILE A C 1
ATOM 723 O O . ILE A 1 87 ? -1.296 3.160 8.753 1.00 84.31 87 ILE A O 1
ATOM 727 N N . ILE A 1 88 ? -0.151 4.812 7.752 1.00 86.38 88 ILE A N 1
ATOM 728 C CA . ILE A 1 88 ? -0.389 5.803 8.810 1.00 86.38 88 ILE A CA 1
ATOM 729 C C . ILE A 1 88 ? -1.887 6.099 8.936 1.00 86.38 88 ILE A C 1
ATOM 731 O O . ILE A 1 88 ? -2.415 6.075 10.044 1.00 86.38 88 ILE A O 1
ATOM 735 N N . CYS A 1 89 ? -2.596 6.313 7.823 1.00 85.69 89 CYS A N 1
ATOM 736 C CA . CYS A 1 89 ? -4.043 6.537 7.834 1.00 85.69 89 CYS A CA 1
ATOM 737 C C . CYS A 1 89 ? -4.805 5.358 8.455 1.00 85.69 89 CYS A C 1
ATOM 739 O O . CYS A 1 89 ? -5.669 5.574 9.303 1.00 85.69 89 CYS A O 1
ATOM 741 N N . TRP A 1 90 ? -4.464 4.122 8.080 1.00 80.56 90 TRP A N 1
ATOM 742 C CA . TRP A 1 90 ? -5.075 2.923 8.661 1.00 80.56 90 TRP A CA 1
ATOM 743 C C . TRP A 1 90 ? -4.732 2.748 10.144 1.00 80.56 90 TRP A C 1
ATOM 745 O O . TRP A 1 90 ? -5.609 2.406 10.933 1.00 80.56 90 TRP A O 1
ATOM 755 N N . GLY A 1 91 ? -3.491 3.034 10.544 1.00 82.12 91 GLY A N 1
ATOM 756 C CA . GLY A 1 91 ? -3.065 2.994 11.943 1.00 82.12 91 GLY A CA 1
ATOM 757 C C . GLY A 1 91 ? -3.803 4.018 12.807 1.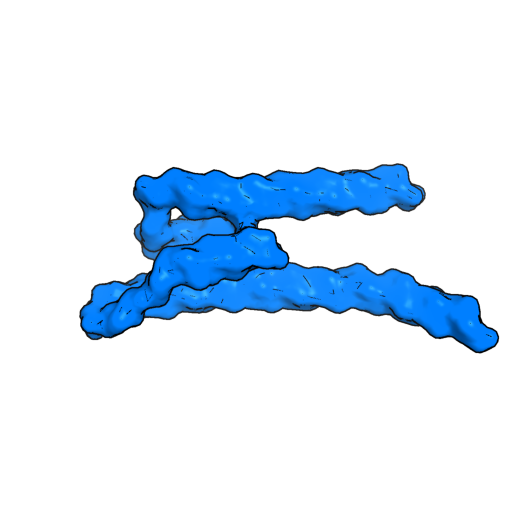00 82.12 91 GLY A C 1
ATOM 758 O O . GLY A 1 91 ? -4.287 3.680 13.883 1.00 82.12 91 GLY A O 1
ATOM 759 N N . ILE A 1 92 ? -3.965 5.250 12.317 1.00 84.25 92 ILE A N 1
ATOM 760 C CA . ILE A 1 92 ? -4.741 6.296 12.997 1.00 84.25 92 ILE A CA 1
ATOM 761 C C . I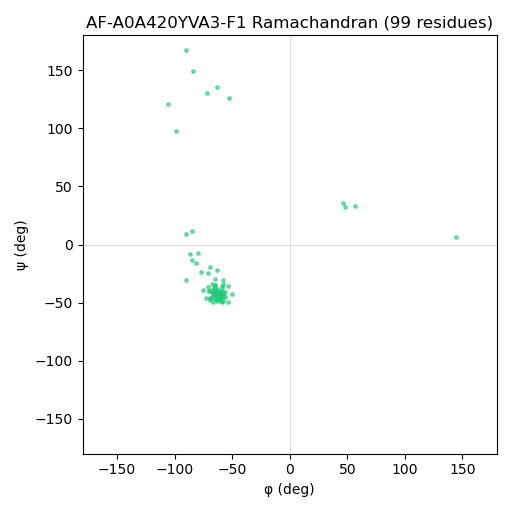LE A 1 92 ? -6.212 5.879 13.112 1.00 84.25 92 ILE A C 1
ATOM 763 O O . ILE A 1 92 ? -6.780 5.961 14.199 1.00 84.25 92 ILE A O 1
ATOM 767 N N . ALA A 1 93 ? -6.821 5.390 12.027 1.00 81.38 93 ALA A N 1
ATOM 768 C CA . ALA A 1 93 ? -8.203 4.910 12.045 1.00 81.38 93 ALA A CA 1
ATOM 769 C C . ALA A 1 93 ? -8.407 3.773 13.062 1.00 81.38 93 ALA A C 1
ATOM 771 O O . ALA A 1 93 ? -9.390 3.774 13.802 1.00 81.38 93 ALA A O 1
ATOM 772 N N . PHE A 1 94 ? -7.450 2.844 13.152 1.00 80.19 94 PHE A N 1
ATOM 773 C CA . PHE A 1 94 ? -7.465 1.771 14.143 1.00 80.19 94 PHE A CA 1
ATOM 774 C C . PHE A 1 94 ? -7.373 2.308 15.578 1.00 80.19 94 PHE A C 1
ATOM 776 O O . PHE A 1 94 ? -8.158 1.902 16.432 1.00 80.19 94 PHE A O 1
ATOM 783 N N . LEU A 1 95 ? -6.483 3.273 15.841 1.00 81.38 95 LEU A N 1
ATOM 784 C CA . LEU A 1 95 ? -6.361 3.902 17.161 1.00 81.38 95 LEU A CA 1
ATOM 785 C C . LEU A 1 95 ? -7.654 4.607 17.592 1.00 81.38 95 LEU A C 1
ATOM 787 O O . LEU A 1 95 ? -8.078 4.450 18.739 1.00 81.38 95 LEU A O 1
ATOM 791 N N . TYR A 1 96 ? -8.308 5.339 16.684 1.00 79.75 96 TYR A N 1
ATOM 792 C CA . TYR A 1 96 ? -9.621 5.935 16.956 1.00 79.75 96 TYR A CA 1
ATOM 793 C C . TYR A 1 96 ? -10.662 4.875 17.317 1.00 79.75 96 TYR A C 1
ATOM 795 O O . TYR A 1 96 ? -11.404 5.058 18.278 1.00 79.75 96 TYR A O 1
ATOM 803 N N . PHE A 1 97 ? -10.679 3.751 16.601 1.00 73.94 97 PHE A N 1
ATOM 804 C CA . PHE A 1 97 ? -11.601 2.656 16.885 1.00 73.94 97 PHE A CA 1
ATOM 805 C C . PHE A 1 97 ? -11.353 2.036 18.270 1.00 73.94 97 PHE A C 1
ATOM 807 O O . PHE A 1 97 ? -12.301 1.791 19.008 1.00 73.94 97 PHE A O 1
ATOM 814 N N . THR A 1 98 ? -10.086 1.850 18.664 1.00 71.94 98 THR A N 1
ATOM 815 C CA . THR A 1 98 ? -9.730 1.297 19.986 1.00 71.94 98 THR A CA 1
ATOM 816 C C . THR A 1 98 ? -9.997 2.237 21.157 1.00 71.94 98 THR A C 1
ATOM 818 O O . THR A 1 98 ? -10.166 1.756 22.265 1.00 71.94 98 THR A O 1
ATOM 821 N N . LYS A 1 99 ? -10.027 3.559 20.942 1.00 65.25 99 LYS A N 1
ATOM 822 C CA . LYS A 1 99 ? -10.369 4.532 21.997 1.00 65.25 99 LYS A CA 1
ATOM 823 C C . LYS A 1 99 ? -11.873 4.693 22.216 1.00 65.25 99 LYS A C 1
ATOM 825 O O . LYS A 1 99 ? -12.274 5.306 23.199 1.00 65.25 99 LYS A O 1
ATOM 830 N N . GLN A 1 100 ? -12.684 4.231 21.268 1.00 56.06 100 GLN A N 1
ATOM 831 C CA . GLN A 1 100 ? -14.141 4.333 21.311 1.00 56.06 100 GLN A CA 1
ATOM 832 C C . GLN A 1 100 ? -14.785 3.175 22.105 1.00 56.06 100 GLN A C 1
ATOM 834 O O . GLN A 1 100 ? -15.969 3.257 22.429 1.00 56.06 100 GLN A O 1
ATOM 839 N N . PHE A 1 101 ? -14.019 2.119 22.395 1.00 49.06 101 PHE A N 1
ATOM 840 C CA . PHE A 1 101 ? -14.381 0.971 23.232 1.00 49.06 101 PHE A CA 1
ATOM 841 C C . PHE A 1 101 ? -13.654 1.045 24.576 1.00 49.06 101 PHE A C 1
ATOM 843 O O . PHE A 1 101 ? -14.247 0.582 25.574 1.00 49.06 101 PHE A O 1
#

Mean predicted aligned error: 8.38 Å

Foldseek 3Di:
DVVVVVVVCVVVVVVVVVVVLVVLQVVLLVLLVVQLVCVVVVHDHDDPVVSLVSLQVRNLPSQVVSCVVSVPPPVPVVSNVSSVVSVVVVVVVVVVVVVVD

Radius of gyration: 17.02 Å; Cα contacts (8 Å, |Δi|>4): 86; chains: 1; bounding box: 50×21×45 Å